Protein AF-A0A534WMV6-F1 (afdb_monomer_lite)

Sequence (72 aa):
LPIVTIVFNNGGIYRGDDVNRSGGADPAPTALMKQARYEMLIEAFGGVGYSAADPQELAKSLTDALASGKPS

Radius of gyration: 15.35 Å; chains: 1; bounding box: 33×23×43 Å

pLDDT: mean 96.22, std 2.23, range [88.0, 98.62]

Secondary structure (DSSP, 8-state):
----------SBSS-S----TT--SSPPTTB--TT--GGGGGGGGT------SSHHHHHHHHHHHHHHTS--

Foldseek 3Di:
DLDEDDDPQQQFDVHQPDQDPVPDPDGDPTGHDNPDQVQVVCVVVVDGGADDPDPVSVVVVVVVSNVVSDYD

Structure (mmCIF, N/CA/C/O backbone):
data_AF-A0A534WMV6-F1
#
_entry.id   AF-A0A534WMV6-F1
#
loop_
_atom_site.group_PDB
_atom_site.id
_atom_site.type_symbol
_atom_site.label_atom_id
_atom_site.label_alt_id
_atom_site.label_comp_id
_atom_site.label_asym_id
_atom_site.label_entity_id
_atom_site.label_seq_id
_atom_site.pdbx_PDB_ins_code
_atom_site.Cartn_x
_atom_site.Cartn_y
_atom_site.Cartn_z
_atom_site.occupancy
_atom_site.B_iso_or_equiv
_atom_site.auth_seq_id
_atom_site.auth_comp_id
_atom_site.auth_asym_id
_atom_site.auth_atom_id
_atom_site.pdbx_PDB_model_num
ATOM 1 N N . LEU A 1 1 ? -11.417 -9.940 12.021 1.00 88.00 1 LEU A N 1
ATOM 2 C CA . LEU A 1 1 ? -10.242 -9.747 12.904 1.00 88.00 1 LEU A CA 1
ATOM 3 C C . LEU A 1 1 ? -9.808 -8.290 12.789 1.00 88.00 1 LEU A C 1
ATOM 5 O O . LEU A 1 1 ? -9.905 -7.776 11.682 1.00 88.00 1 LEU A O 1
ATO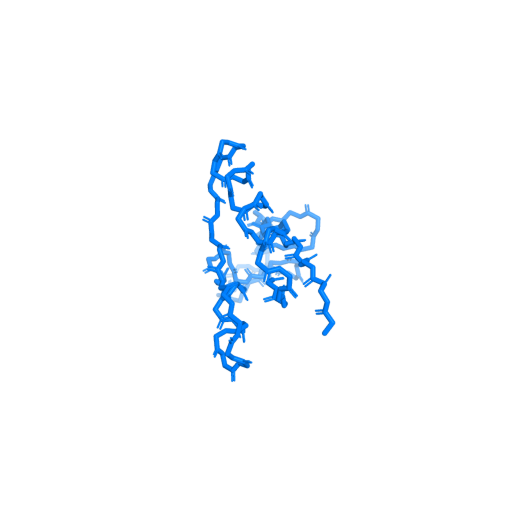M 9 N N . PRO A 1 2 ? -9.368 -7.626 13.868 1.00 94.44 2 PRO A N 1
ATOM 10 C CA . PRO A 1 2 ? -8.881 -6.245 13.822 1.00 94.44 2 PRO A CA 1
ATOM 11 C C . PRO A 1 2 ? -7.443 -6.204 13.277 1.00 94.44 2 PRO A C 1
ATOM 13 O O . PRO A 1 2 ? -6.491 -5.966 14.015 1.00 94.44 2 PRO A O 1
ATOM 16 N N . ILE A 1 3 ? -7.278 -6.543 11.997 1.00 96.12 3 ILE A N 1
ATOM 17 C CA . ILE A 1 3 ? -5.984 -6.524 11.306 1.00 96.12 3 ILE A CA 1
ATOM 18 C C . ILE A 1 3 ? -5.963 -5.299 10.401 1.00 96.12 3 ILE A C 1
ATOM 20 O O . ILE A 1 3 ? -6.840 -5.159 9.553 1.00 96.12 3 ILE A O 1
ATOM 24 N N . VAL A 1 4 ? -4.948 -4.458 10.576 1.00 97.62 4 VAL A N 1
ATOM 25 C CA . VAL A 1 4 ? -4.658 -3.328 9.691 1.00 97.62 4 VAL A CA 1
ATOM 26 C C . VAL A 1 4 ? -3.467 -3.707 8.817 1.00 97.62 4 VAL A C 1
ATOM 28 O O . VAL A 1 4 ? -2.405 -4.055 9.339 1.00 97.62 4 VAL A O 1
ATOM 31 N N . THR A 1 5 ? -3.638 -3.661 7.498 1.00 98.12 5 THR A N 1
ATOM 32 C CA . THR A 1 5 ? -2.609 -4.022 6.515 1.00 98.12 5 THR A CA 1
ATOM 33 C C . THR A 1 5 ? -2.037 -2.767 5.869 1.00 98.12 5 THR A C 1
ATOM 35 O O . THR A 1 5 ? -2.739 -2.035 5.183 1.00 98.12 5 THR A O 1
ATOM 38 N N . ILE A 1 6 ? -0.736 -2.525 6.038 1.00 98.00 6 ILE A N 1
ATOM 39 C CA . ILE A 1 6 ? -0.053 -1.393 5.396 1.00 98.00 6 ILE A CA 1
ATOM 40 C C . ILE A 1 6 ? 0.708 -1.898 4.172 1.00 98.00 6 ILE A C 1
ATOM 42 O O . ILE A 1 6 ? 1.648 -2.684 4.298 1.00 98.00 6 ILE A O 1
ATOM 46 N N . VAL A 1 7 ? 0.329 -1.411 2.989 1.00 97.75 7 VAL A N 1
ATOM 47 C CA . VAL A 1 7 ? 1.011 -1.718 1.726 1.00 97.75 7 VAL A CA 1
ATOM 48 C C . VAL A 1 7 ? 1.877 -0.532 1.312 1.00 97.75 7 VAL A C 1
ATOM 50 O O . VAL A 1 7 ? 1.373 0.505 0.888 1.00 97.75 7 VAL A O 1
ATOM 53 N N . PHE A 1 8 ? 3.198 -0.697 1.375 1.00 97.00 8 PHE A N 1
ATOM 54 C CA . PHE A 1 8 ? 4.135 0.256 0.779 1.00 97.00 8 PHE A CA 1
ATOM 55 C C . PHE A 1 8 ? 4.185 0.044 -0.737 1.00 97.00 8 PHE A C 1
ATOM 57 O O . PHE A 1 8 ? 4.994 -0.731 -1.247 1.00 97.00 8 PHE A O 1
ATOM 64 N N . ASN A 1 9 ? 3.290 0.718 -1.460 1.00 97.19 9 ASN A N 1
ATOM 65 C CA . ASN A 1 9 ? 3.191 0.598 -2.911 1.00 97.19 9 ASN A CA 1
ATOM 66 C C . ASN A 1 9 ? 4.272 1.431 -3.623 1.00 97.19 9 ASN A C 1
ATOM 68 O O . ASN A 1 9 ? 4.040 2.556 -4.057 1.00 97.19 9 ASN A O 1
ATOM 72 N N . ASN A 1 10 ? 5.465 0.859 -3.768 1.00 96.31 10 ASN A N 1
ATOM 73 C CA . ASN A 1 10 ? 6.545 1.417 -4.586 1.00 96.31 10 ASN A CA 1
ATOM 74 C C . ASN A 1 10 ? 6.407 1.069 -6.085 1.00 96.31 10 ASN A C 1
ATOM 76 O O . ASN A 1 10 ? 7.281 1.442 -6.865 1.00 96.31 10 ASN A O 1
ATOM 80 N N . GLY A 1 11 ? 5.360 0.336 -6.488 1.00 97.81 11 GLY A N 1
ATOM 81 C CA . GLY A 1 11 ? 5.110 -0.067 -7.871 1.00 97.81 11 GLY A CA 1
ATOM 82 C C . GLY A 1 11 ? 5.961 -1.228 -8.394 1.00 97.81 11 GLY A C 1
ATOM 83 O O . GLY A 1 11 ? 5.994 -1.423 -9.607 1.00 97.81 11 GLY A O 1
ATOM 84 N N . GLY A 1 12 ? 6.651 -2.000 -7.547 1.00 97.50 12 GLY A N 1
ATOM 85 C CA . GLY A 1 12 ? 7.440 -3.132 -8.037 1.00 97.50 12 GLY A CA 1
ATOM 86 C C . GLY A 1 12 ? 8.249 -3.896 -6.992 1.00 97.50 12 GLY A C 1
ATOM 87 O O . GLY A 1 12 ? 8.332 -3.534 -5.820 1.00 97.50 12 GLY A O 1
ATOM 88 N N . ILE A 1 13 ? 8.885 -4.977 -7.430 1.00 98.00 13 ILE A N 1
ATOM 89 C CA . ILE A 1 13 ? 9.790 -5.767 -6.592 1.00 98.00 13 ILE A CA 1
ATOM 90 C C . ILE A 1 13 ? 11.075 -4.95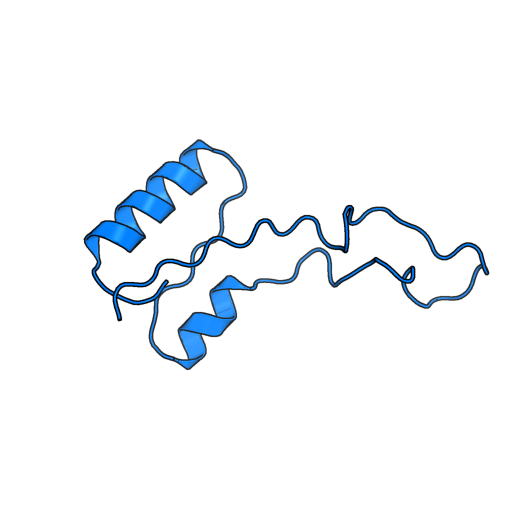4 -6.391 1.00 98.00 13 ILE A C 1
ATOM 92 O O . ILE A 1 13 ? 11.762 -4.619 -7.354 1.00 98.00 13 ILE A O 1
ATOM 96 N N . TYR A 1 14 ? 11.390 -4.616 -5.136 1.00 97.00 14 TYR A N 1
ATOM 97 C CA . TYR A 1 14 ? 12.447 -3.678 -4.713 1.00 97.00 14 TYR A CA 1
ATOM 98 C C . TYR A 1 14 ? 12.219 -2.210 -5.120 1.00 97.00 14 TYR A C 1
ATOM 100 O O . TYR A 1 14 ? 12.380 -1.318 -4.288 1.00 97.00 14 TYR A O 1
ATOM 108 N N . ARG A 1 15 ? 11.841 -1.943 -6.375 1.00 95.62 15 ARG A N 1
ATOM 109 C CA . ARG A 1 15 ? 11.630 -0.609 -6.965 1.00 95.62 15 ARG A CA 1
ATOM 110 C C . ARG A 1 15 ? 10.577 -0.665 -8.082 1.00 95.62 15 ARG A C 1
ATOM 112 O O . ARG A 1 15 ? 10.379 -1.725 -8.666 1.00 95.62 15 ARG A O 1
ATOM 119 N N . GLY A 1 16 ? 9.939 0.464 -8.396 1.00 95.50 16 GLY A N 1
ATOM 120 C CA . GLY A 1 16 ? 8.915 0.581 -9.455 1.00 95.50 16 GLY A CA 1
ATOM 121 C C . GLY A 1 16 ? 9.325 1.442 -10.651 1.00 95.50 16 GLY A C 1
ATOM 122 O O . GLY A 1 16 ? 8.470 2.037 -11.305 1.00 95.50 16 GLY A O 1
ATOM 123 N N . ASP A 1 17 ? 10.627 1.573 -10.892 1.00 95.44 17 AS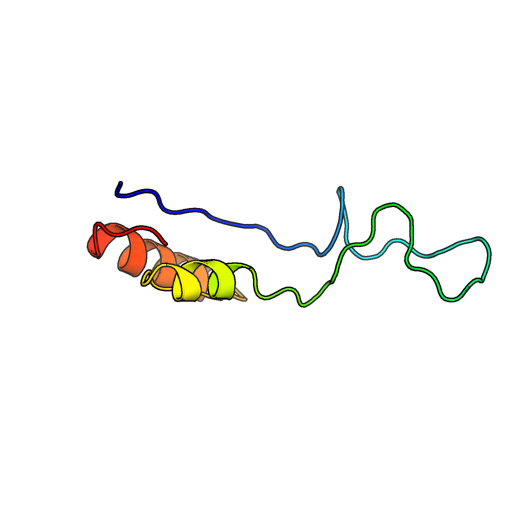P A N 1
ATOM 124 C CA . ASP A 1 17 ? 11.233 2.390 -11.949 1.00 95.44 17 ASP A CA 1
ATOM 125 C C . ASP A 1 17 ? 12.137 1.580 -12.900 1.00 95.44 17 ASP A C 1
ATOM 127 O O . ASP A 1 17 ? 12.851 2.169 -13.712 1.00 95.44 17 ASP A O 1
ATOM 131 N N . ASP A 1 18 ? 12.120 0.241 -12.829 1.00 94.94 18 ASP A N 1
ATOM 132 C CA . ASP A 1 18 ? 12.845 -0.586 -13.801 1.00 94.94 18 ASP A CA 1
ATOM 133 C C . ASP A 1 18 ? 12.203 -0.486 -15.192 1.00 94.94 18 ASP A C 1
ATOM 135 O O . ASP A 1 18 ? 10.999 -0.269 -15.346 1.00 94.94 18 ASP A O 1
ATOM 139 N N . VAL A 1 19 ? 13.032 -0.659 -16.219 1.00 94.00 19 VAL A N 1
ATOM 140 C CA . VAL A 1 19 ? 12.649 -0.493 -17.624 1.00 94.00 19 VAL A CA 1
ATOM 141 C C . VAL A 1 19 ? 12.925 -1.766 -18.412 1.00 94.00 19 VAL A C 1
ATOM 143 O O . VAL A 1 19 ? 13.912 -2.469 -18.179 1.00 94.00 19 VAL A O 1
ATOM 146 N N . ASN A 1 20 ? 12.063 -2.064 -19.383 1.00 96.19 20 ASN A N 1
ATOM 147 C CA . ASN A 1 20 ? 12.260 -3.201 -20.268 1.00 96.19 20 ASN A CA 1
ATOM 148 C C . ASN A 1 20 ? 13.409 -2.926 -21.255 1.00 96.19 20 ASN A C 1
ATOM 150 O O . ASN A 1 20 ? 13.254 -2.211 -22.244 1.00 96.19 20 ASN A O 1
ATOM 154 N N . ARG A 1 21 ? 14.574 -3.531 -21.001 1.00 95.69 21 ARG A N 1
ATOM 155 C CA . ARG A 1 21 ? 15.797 -3.333 -21.802 1.00 95.69 21 ARG A CA 1
ATOM 156 C C . ARG A 1 21 ? 15.762 -4.013 -23.176 1.00 95.69 21 ARG A C 1
ATOM 158 O O . ARG A 1 21 ? 16.631 -3.735 -23.993 1.00 95.69 21 ARG A O 1
ATOM 165 N N . SER A 1 22 ? 14.779 -4.878 -23.441 1.00 95.12 22 SER A N 1
ATOM 166 C CA . SER A 1 22 ? 14.581 -5.480 -24.769 1.00 95.12 22 SER A CA 1
ATOM 167 C C . SER A 1 22 ? 13.899 -4.532 -25.766 1.00 95.12 22 SER A C 1
ATOM 169 O O . SER A 1 22 ? 13.899 -4.810 -26.962 1.00 95.12 22 SER A O 1
ATOM 171 N N . GLY A 1 23 ? 13.335 -3.412 -25.290 1.00 91.81 23 GLY A N 1
ATOM 172 C CA . GLY A 1 23 ? 12.674 -2.408 -26.129 1.00 91.81 23 GLY A CA 1
ATOM 173 C C . GLY A 1 23 ? 11.222 -2.728 -26.507 1.00 91.81 23 GLY A C 1
ATOM 174 O O . GLY A 1 23 ? 10.617 -1.968 -27.259 1.00 91.81 23 GLY A O 1
ATOM 175 N N . GLY A 1 24 ? 10.656 -3.830 -26.002 1.00 94.69 24 GLY A N 1
ATOM 176 C CA . GLY A 1 24 ? 9.240 -4.166 -26.169 1.00 94.69 24 GLY A CA 1
ATOM 177 C C . GLY A 1 24 ? 8.296 -3.296 -25.326 1.00 94.69 24 GLY A C 1
ATOM 178 O O . GLY A 1 24 ? 8.728 -2.563 -24.437 1.00 94.69 24 GLY A O 1
ATOM 179 N N . ALA A 1 25 ? 6.991 -3.407 -25.593 1.00 95.19 25 ALA A N 1
ATOM 180 C CA . ALA A 1 25 ? 5.946 -2.668 -24.872 1.00 95.19 25 ALA A CA 1
ATOM 181 C C . ALA A 1 25 ? 5.615 -3.253 -23.485 1.00 95.19 25 ALA A C 1
ATOM 183 O O . ALA A 1 25 ? 4.943 -2.601 -22.687 1.00 95.19 25 ALA A O 1
ATOM 184 N N . ASP A 1 26 ? 6.072 -4.474 -23.203 1.00 95.44 26 ASP A N 1
ATOM 185 C CA . ASP A 1 26 ? 5.835 -5.133 -21.923 1.00 95.44 26 ASP A CA 1
ATOM 186 C C . ASP A 1 26 ? 6.571 -4.424 -20.775 1.00 95.44 26 ASP A C 1
ATOM 188 O O . ASP A 1 26 ? 7.671 -3.891 -20.981 1.00 95.44 26 ASP A O 1
ATOM 192 N N . PRO A 1 27 ? 6.013 -4.449 -19.550 1.00 95.75 27 PRO A N 1
ATOM 193 C CA . PRO A 1 27 ? 6.685 -3.928 -18.366 1.00 95.75 27 PRO A CA 1
ATOM 194 C C . PRO A 1 27 ? 7.991 -4.680 -18.067 1.00 95.75 27 PRO A C 1
ATOM 196 O O . PRO A 1 27 ? 8.202 -5.820 -18.484 1.00 95.75 27 PRO A O 1
ATOM 199 N N . ALA A 1 28 ? 8.880 -4.040 -17.304 1.00 96.69 28 ALA A N 1
ATOM 200 C CA . ALA A 1 28 ? 10.083 -4.697 -16.804 1.00 96.69 28 ALA A CA 1
ATOM 201 C C . ALA A 1 28 ? 9.728 -5.874 -15.867 1.00 96.69 28 ALA A C 1
ATOM 203 O O . ALA A 1 28 ? 8.696 -5.811 -15.198 1.00 96.69 28 ALA A O 1
ATOM 204 N N . PRO A 1 29 ? 10.583 -6.909 -15.732 1.00 96.06 29 PRO A N 1
ATOM 205 C CA . PRO A 1 29 ? 10.271 -8.104 -14.936 1.00 96.06 29 PRO A CA 1
ATOM 206 C C . PRO A 1 29 ? 9.912 -7.848 -13.465 1.00 96.06 29 PRO A C 1
ATOM 208 O O . PRO A 1 29 ? 9.238 -8.666 -12.846 1.00 96.06 29 PRO A O 1
ATOM 211 N N . THR A 1 30 ? 10.368 -6.733 -12.890 1.00 96.88 30 THR A N 1
ATOM 212 C CA . THR A 1 30 ? 10.073 -6.353 -11.502 1.00 96.88 30 THR A CA 1
ATOM 213 C C . THR A 1 30 ? 9.018 -5.257 -11.383 1.00 96.88 30 THR A C 1
ATOM 215 O O . THR A 1 30 ? 8.667 -4.892 -10.263 1.00 96.88 30 THR A O 1
ATOM 218 N N . ALA A 1 31 ? 8.522 -4.711 -12.494 1.00 96.75 31 ALA A N 1
ATOM 219 C CA . ALA A 1 31 ? 7.514 -3.661 -12.477 1.00 96.75 31 ALA A CA 1
ATOM 220 C C . ALA A 1 31 ? 6.118 -4.251 -12.229 1.00 96.75 31 ALA A C 1
ATOM 222 O O . ALA A 1 31 ? 5.710 -5.231 -12.849 1.00 96.75 31 ALA A O 1
ATOM 223 N N . LEU A 1 32 ? 5.374 -3.617 -11.327 1.00 97.19 32 LEU A N 1
ATOM 224 C CA . LEU A 1 32 ? 3.955 -3.862 -11.090 1.00 97.19 32 LEU A CA 1
ATOM 225 C C . LEU A 1 32 ? 3.145 -2.639 -11.546 1.00 97.19 32 LEU A C 1
ATOM 227 O O . LEU A 1 32 ? 3.683 -1.640 -12.031 1.00 97.19 32 LEU A O 1
ATOM 231 N N . MET A 1 33 ? 1.822 -2.692 -11.391 1.00 95.69 33 MET A N 1
ATOM 232 C CA . MET A 1 33 ? 0.961 -1.551 -11.696 1.00 95.69 33 MET A CA 1
ATOM 233 C C . MET A 1 33 ? 1.219 -0.407 -10.701 1.00 95.69 33 MET A C 1
ATOM 235 O O . MET A 1 33 ? 0.763 -0.439 -9.560 1.00 95.69 33 MET A O 1
ATOM 239 N N . LYS A 1 34 ? 1.934 0.631 -11.152 1.00 88.44 34 LYS A N 1
ATOM 240 C CA . LYS A 1 34 ? 2.426 1.733 -10.306 1.00 88.44 34 LYS A CA 1
ATOM 241 C C . LYS A 1 34 ? 1.337 2.469 -9.520 1.00 88.44 34 LYS A C 1
ATOM 243 O O . LYS A 1 34 ? 1.582 2.898 -8.402 1.00 88.44 34 LYS A O 1
ATOM 248 N N . GLN A 1 35 ? 0.145 2.614 -10.097 1.00 91.69 35 GLN A N 1
ATOM 249 C CA . GLN A 1 35 ? -0.990 3.304 -9.470 1.00 91.69 35 GLN A CA 1
ATOM 250 C C . GLN A 1 35 ? -2.059 2.333 -8.944 1.00 91.69 35 GLN A C 1
ATOM 252 O O . GLN A 1 35 ? -3.222 2.709 -8.819 1.00 91.69 35 GLN A O 1
ATOM 257 N N . ALA A 1 36 ? -1.694 1.076 -8.665 1.00 97.62 36 ALA A N 1
ATOM 258 C CA . ALA A 1 36 ? -2.618 0.130 -8.049 1.00 97.62 36 ALA A CA 1
ATOM 259 C C . ALA A 1 36 ? -3.158 0.682 -6.717 1.00 97.62 36 ALA A C 1
ATOM 261 O O . ALA A 1 36 ? -2.394 1.047 -5.822 1.00 97.62 36 ALA A O 1
ATOM 262 N N . ARG A 1 37 ? -4.486 0.727 -6.597 1.00 97.31 37 ARG A N 1
ATOM 263 C CA . ARG A 1 37 ? -5.217 1.171 -5.405 1.00 97.31 37 ARG A CA 1
ATOM 264 C C . ARG A 1 37 ? -5.570 -0.049 -4.551 1.00 97.31 37 ARG A C 1
ATOM 266 O O . ARG A 1 37 ? -6.691 -0.550 -4.600 1.00 97.31 37 ARG A O 1
ATOM 273 N N . TYR A 1 38 ? -4.572 -0.603 -3.857 1.00 98.12 38 TYR A N 1
ATOM 274 C CA . TYR A 1 38 ? -4.717 -1.841 -3.073 1.00 98.12 38 TYR A CA 1
ATOM 275 C C . TYR A 1 38 ? -5.776 -1.738 -1.980 1.00 98.12 38 TYR A C 1
ATOM 277 O O . TYR A 1 38 ? -6.458 -2.714 -1.686 1.00 98.12 38 TYR A O 1
ATOM 285 N N . GLU A 1 39 ? -5.944 -0.556 -1.405 1.00 97.44 39 GLU A N 1
ATOM 286 C CA . GLU A 1 39 ? -6.942 -0.293 -0.385 1.00 97.44 39 GLU A CA 1
ATOM 287 C C . GLU A 1 39 ? -8.374 -0.478 -0.902 1.00 97.44 39 GLU A C 1
ATOM 289 O O . GLU A 1 39 ? -9.253 -0.808 -0.119 1.00 97.44 39 GLU A O 1
ATOM 294 N N . MET A 1 40 ? -8.623 -0.360 -2.213 1.00 97.69 40 MET A N 1
ATOM 295 C CA . MET A 1 40 ? -9.953 -0.622 -2.779 1.00 97.69 40 MET A CA 1
ATOM 296 C C . MET A 1 40 ? -10.355 -2.099 -2.672 1.00 97.69 40 MET A C 1
ATOM 298 O O . MET A 1 40 ? -11.540 -2.421 -2.727 1.00 97.69 40 MET A O 1
ATOM 302 N N . LEU A 1 41 ? -9.398 -3.018 -2.490 1.00 97.75 41 LEU A N 1
ATOM 303 C CA . LEU A 1 41 ? -9.701 -4.441 -2.316 1.00 97.75 41 LEU A CA 1
ATOM 304 C C . LEU A 1 41 ? -10.578 -4.689 -1.086 1.00 97.75 41 LEU A C 1
ATOM 306 O O . LEU A 1 41 ? -11.429 -5.575 -1.117 1.00 97.75 41 LEU A O 1
ATOM 310 N N . ILE A 1 42 ? -10.392 -3.916 -0.011 1.00 96.56 42 ILE A N 1
ATOM 311 C CA . ILE A 1 42 ? -11.120 -4.143 1.241 1.00 96.56 42 ILE A CA 1
ATOM 312 C C . ILE A 1 42 ? -12.592 -3.715 1.149 1.00 96.56 42 ILE A C 1
ATOM 314 O O . ILE A 1 42 ? -13.432 -4.247 1.878 1.00 96.56 42 ILE A O 1
ATOM 318 N N . GLU A 1 43 ? -12.931 -2.826 0.210 1.00 94.19 43 GLU A N 1
ATOM 319 C CA . GLU A 1 43 ? -14.309 -2.378 -0.029 1.00 94.19 43 GLU A CA 1
ATOM 320 C C . GLU A 1 43 ? -15.202 -3.536 -0.490 1.00 94.19 43 GLU A C 1
ATOM 322 O O . GLU A 1 43 ? -16.347 -3.650 -0.051 1.00 94.19 43 GLU A O 1
ATOM 327 N N . ALA A 1 44 ? -14.658 -4.466 -1.285 1.00 97.00 44 ALA A N 1
ATOM 328 C CA . ALA A 1 44 ? -15.364 -5.676 -1.711 1.00 97.00 44 ALA A CA 1
ATOM 329 C C . ALA A 1 44 ? -15.7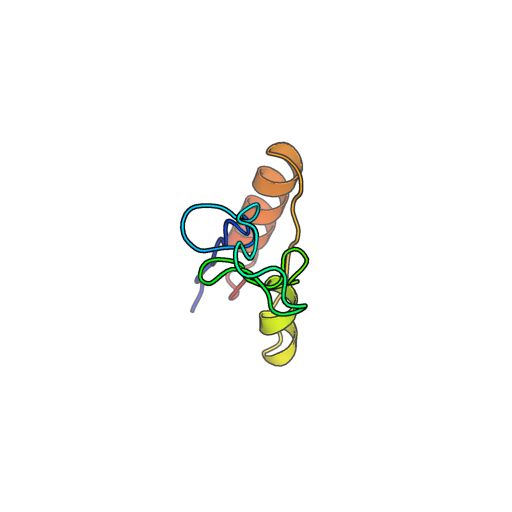78 -6.579 -0.532 1.00 97.00 44 ALA A C 1
ATOM 331 O O . ALA A 1 44 ? -16.683 -7.403 -0.664 1.00 97.00 44 ALA A O 1
ATOM 332 N N . PHE A 1 45 ? -15.137 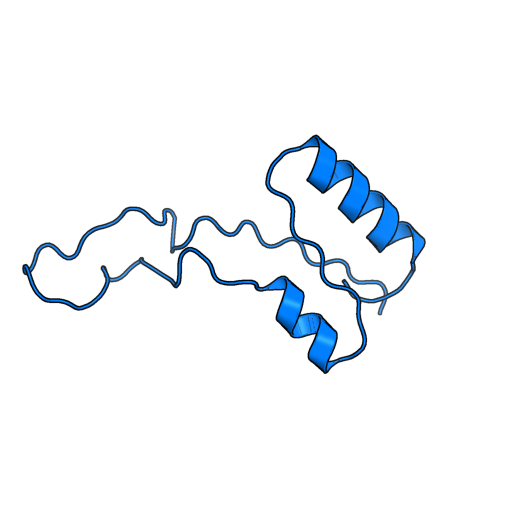-6.409 0.628 1.00 94.81 45 PHE A N 1
ATOM 333 C CA . PHE A 1 45 ? -15.402 -7.155 1.857 1.00 94.81 45 PHE A CA 1
ATOM 334 C C . PHE A 1 45 ? -16.032 -6.286 2.958 1.00 94.81 45 PHE A C 1
ATOM 336 O O . PHE A 1 45 ? -16.123 -6.719 4.108 1.00 94.81 45 PHE A O 1
ATOM 343 N N . GLY A 1 46 ? -16.477 -5.068 2.625 1.00 91.06 46 GLY A N 1
ATOM 344 C CA . GLY A 1 46 ? -17.141 -4.153 3.556 1.00 91.06 46 GLY A CA 1
ATOM 345 C C . GLY A 1 46 ? -16.223 -3.513 4.605 1.00 91.06 46 GLY A C 1
ATOM 346 O O . GLY A 1 46 ? -16.722 -3.007 5.614 1.00 91.06 46 GLY A O 1
ATOM 347 N N . GLY A 1 47 ? -14.902 -3.552 4.407 1.00 91.88 47 GLY A N 1
ATOM 348 C CA . GLY A 1 47 ? -13.960 -2.765 5.206 1.00 91.88 47 GLY A CA 1
ATOM 349 C C . GLY A 1 47 ? -13.757 -1.359 4.641 1.00 91.88 47 GLY A C 1
ATOM 350 O O . GLY A 1 47 ? -14.440 -0.943 3.706 1.00 91.88 47 GLY A O 1
ATOM 351 N N . VAL A 1 48 ? -12.817 -0.619 5.231 1.00 92.25 48 VAL A N 1
ATOM 352 C CA . VAL A 1 48 ? -12.504 0.764 4.841 1.00 92.25 48 VAL A CA 1
ATOM 353 C C . VAL A 1 48 ? -11.086 0.824 4.292 1.00 92.25 48 VAL A C 1
ATOM 355 O O . VAL A 1 48 ? -10.147 0.451 4.990 1.00 92.25 48 VAL A O 1
ATOM 358 N N . GLY A 1 49 ? -10.945 1.287 3.050 1.00 96.81 49 GLY A N 1
ATOM 359 C CA . GLY A 1 49 ? -9.653 1.516 2.413 1.00 96.81 49 GLY A CA 1
ATOM 360 C C . GLY A 1 49 ? -9.135 2.932 2.663 1.00 96.81 49 GLY A C 1
ATOM 361 O O . GLY A 1 49 ? -9.905 3.892 2.675 1.00 96.81 49 GLY A O 1
ATOM 362 N N . TYR A 1 50 ? -7.819 3.068 2.827 1.00 97.75 50 TYR A N 1
ATOM 363 C CA . TYR A 1 50 ? -7.133 4.349 2.990 1.00 97.75 50 TYR A CA 1
ATOM 364 C C . TYR A 1 50 ? -5.984 4.475 1.986 1.00 97.75 50 TYR A C 1
ATOM 366 O O . TYR A 1 50 ? -5.221 3.534 1.787 1.00 97.75 50 TYR A O 1
ATOM 374 N N . SER A 1 51 ? -5.831 5.659 1.393 1.00 96.94 51 SER A N 1
ATOM 375 C CA . SER A 1 51 ? -4.663 6.029 0.589 1.00 96.94 51 SER A CA 1
ATOM 376 C C . SER A 1 51 ? -3.940 7.176 1.283 1.00 96.94 51 SER A C 1
ATOM 378 O O . SER A 1 51 ? -4.587 8.125 1.718 1.00 96.94 51 SER A O 1
ATOM 380 N N . ALA A 1 52 ? -2.613 7.095 1.360 1.00 97.50 52 ALA A N 1
ATOM 381 C CA . ALA A 1 52 ? -1.762 8.126 1.943 1.00 97.50 52 ALA A CA 1
ATOM 382 C C . ALA A 1 52 ? -0.564 8.393 1.027 1.00 97.50 52 ALA A C 1
ATOM 384 O O . ALA A 1 52 ? 0.094 7.454 0.573 1.00 97.50 52 ALA A O 1
ATOM 385 N N . ALA A 1 53 ? -0.283 9.665 0.763 1.00 96.62 53 ALA A N 1
ATOM 386 C CA . ALA A 1 53 ? 0.842 10.125 -0.046 1.00 96.62 53 ALA A CA 1
ATOM 387 C C . ALA A 1 53 ? 1.997 10.682 0.803 1.00 96.62 53 ALA A C 1
ATOM 389 O O . ALA A 1 53 ? 3.110 10.841 0.297 1.00 96.62 53 ALA A O 1
ATOM 390 N N . ASP A 1 54 ? 1.754 10.954 2.087 1.00 98.25 54 ASP A N 1
ATOM 391 C CA . ASP A 1 54 ? 2.740 11.517 3.004 1.00 98.25 54 ASP A CA 1
ATOM 392 C C . ASP A 1 54 ? 2.621 10.953 4.441 1.00 98.25 54 ASP A C 1
ATOM 394 O O . ASP A 1 54 ? 1.662 10.242 4.772 1.00 98.25 54 ASP A O 1
ATOM 398 N N . PRO A 1 55 ? 3.605 11.229 5.325 1.00 98.56 55 PRO A N 1
ATOM 399 C CA . PRO A 1 55 ? 3.591 10.720 6.695 1.00 98.56 55 PRO A CA 1
ATOM 400 C C . PRO A 1 55 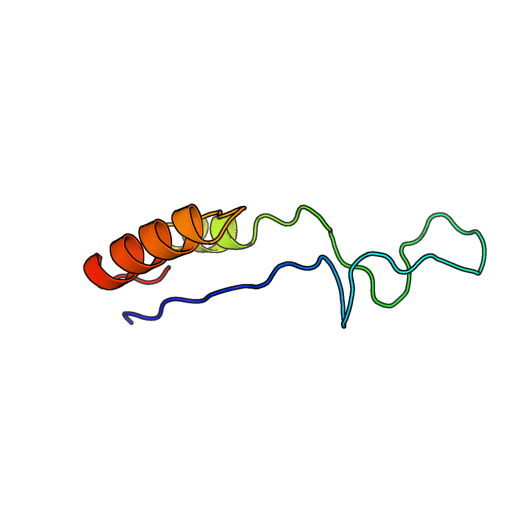? 2.422 11.218 7.557 1.00 98.56 55 PRO A C 1
ATOM 402 O O . PRO A 1 55 ? 2.011 10.509 8.477 1.00 98.56 55 PRO A O 1
ATOM 405 N N . GLN A 1 56 ? 1.893 12.417 7.299 1.00 98.56 56 GLN A N 1
ATOM 406 C CA . GLN A 1 56 ? 0.781 12.982 8.064 1.00 98.56 56 GLN A CA 1
ATOM 407 C C . GLN A 1 56 ? -0.527 12.262 7.716 1.00 98.56 56 GLN A C 1
ATOM 409 O O . GLN A 1 56 ? -1.275 11.868 8.616 1.00 98.56 56 GLN A O 1
ATOM 414 N N . GLU A 1 57 ? -0.776 12.029 6.428 1.00 98.50 57 GLU A N 1
ATOM 415 C CA . GLU A 1 57 ? -1.906 11.233 5.947 1.00 98.50 57 GLU A CA 1
ATOM 416 C C . GLU A 1 57 ? -1.830 9.786 6.443 1.00 98.50 57 GLU A C 1
ATOM 418 O O . GLU A 1 57 ? -2.847 9.228 6.871 1.00 98.50 57 GLU A O 1
ATOM 423 N N . LEU A 1 58 ? -0.630 9.192 6.458 1.00 98.50 58 LEU A N 1
ATOM 424 C CA . LEU A 1 58 ? -0.412 7.849 6.997 1.00 98.50 58 LEU A CA 1
ATOM 425 C C . LEU A 1 58 ? -0.730 7.790 8.495 1.00 98.50 58 LEU A C 1
ATOM 427 O O . LEU A 1 58 ? -1.458 6.899 8.929 1.00 98.50 58 LEU A O 1
ATOM 431 N N . ALA A 1 59 ? -0.222 8.740 9.286 1.00 98.62 59 ALA A N 1
ATOM 432 C CA . ALA A 1 59 ? -0.462 8.783 10.727 1.00 98.62 59 ALA A CA 1
ATOM 433 C C . ALA A 1 59 ? -1.956 8.919 11.052 1.00 98.62 59 ALA A C 1
ATOM 435 O O . ALA A 1 59 ? -2.476 8.208 11.919 1.00 98.62 59 ALA A O 1
ATOM 436 N N . LYS A 1 60 ? -2.663 9.793 10.323 1.00 98.56 60 LYS A N 1
ATOM 437 C CA . LYS A 1 60 ? -4.112 9.958 10.461 1.00 98.56 60 LYS A CA 1
ATOM 438 C C . LYS A 1 60 ? -4.857 8.670 10.095 1.00 98.56 60 LYS A C 1
ATOM 440 O O . LYS A 1 60 ? -5.643 8.181 10.899 1.00 98.56 60 LYS A O 1
ATOM 445 N N . SER A 1 61 ? -4.581 8.103 8.921 1.00 98.25 61 SER A N 1
ATOM 446 C CA . SER A 1 61 ? -5.271 6.906 8.418 1.00 98.25 61 SER A CA 1
ATOM 447 C C . SER A 1 61 ? -5.058 5.693 9.321 1.00 98.25 61 SER A C 1
ATOM 449 O O . SER A 1 61 ? -6.004 4.971 9.621 1.00 98.25 61 SER A O 1
ATOM 451 N N . LEU A 1 62 ? -3.834 5.502 9.820 1.00 98.38 62 LEU A N 1
ATOM 452 C CA . LEU A 1 62 ? -3.517 4.427 10.756 1.00 98.38 62 LEU A CA 1
ATOM 453 C C . LEU A 1 62 ? -4.255 4.598 12.090 1.00 98.38 62 LEU A C 1
ATOM 455 O O . LEU A 1 62 ? -4.774 3.623 12.630 1.00 98.38 62 LEU A O 1
ATOM 459 N N . THR A 1 63 ? -4.329 5.826 12.611 1.00 98.50 63 THR A N 1
ATOM 460 C CA . THR A 1 63 ? -5.070 6.117 13.849 1.00 98.50 63 THR A CA 1
ATOM 461 C C . THR A 1 63 ? -6.559 5.808 13.680 1.00 98.50 63 THR A C 1
ATOM 463 O O . THR A 1 63 ? -7.137 5.118 14.521 1.00 98.50 63 THR A O 1
ATOM 466 N N . ASP A 1 64 ? -7.158 6.252 12.570 1.00 98.12 64 ASP A N 1
ATOM 467 C CA . ASP A 1 64 ? -8.567 6.007 12.238 1.00 98.12 64 ASP A CA 1
ATOM 468 C C . ASP A 1 64 ? -8.850 4.495 12.082 1.00 98.12 64 ASP A C 1
ATOM 470 O O . ASP A 1 64 ? -9.810 3.972 12.657 1.00 98.12 64 ASP A O 1
ATOM 474 N N . ALA A 1 65 ? -7.983 3.769 11.366 1.00 97.50 65 ALA A N 1
ATOM 475 C CA . ALA A 1 65 ? -8.107 2.328 11.145 1.00 97.50 65 ALA A CA 1
ATOM 476 C C . ALA A 1 65 ? -8.023 1.529 12.457 1.00 97.50 65 ALA A C 1
ATOM 478 O O . ALA A 1 65 ? -8.887 0.691 12.727 1.00 97.50 65 ALA A O 1
ATOM 479 N N . LEU A 1 66 ? -7.035 1.825 13.311 1.00 97.62 66 LEU A N 1
ATOM 480 C CA . LEU A 1 66 ? -6.873 1.164 14.612 1.00 97.62 66 LEU A CA 1
ATOM 481 C C . LEU A 1 66 ? -8.063 1.435 15.542 1.00 97.62 66 LEU A C 1
ATOM 483 O O . LEU A 1 66 ? -8.558 0.509 16.185 1.00 97.62 66 LEU A O 1
ATOM 487 N N . ALA A 1 67 ? -8.556 2.677 15.582 1.00 97.62 67 ALA A N 1
ATOM 488 C CA . ALA A 1 67 ? -9.720 3.048 16.385 1.00 97.62 67 ALA A CA 1
ATOM 489 C C . ALA A 1 67 ? -11.012 2.352 15.920 1.00 97.62 67 ALA A C 1
ATOM 491 O O . ALA A 1 67 ? -11.909 2.115 16.729 1.00 97.62 67 ALA A O 1
ATOM 492 N N . SER A 1 68 ? -11.113 1.993 14.634 1.00 96.06 68 SER A N 1
ATOM 493 C CA . SER A 1 68 ? -12.303 1.340 14.077 1.00 96.06 68 SER A CA 1
ATOM 494 C C . SER A 1 68 ? -12.524 -0.089 14.590 1.00 96.06 68 SER A C 1
ATOM 496 O O . SER A 1 68 ? -13.657 -0.577 14.574 1.00 96.06 68 SER A O 1
ATOM 498 N N . GLY A 1 69 ? -11.455 -0.787 14.997 1.00 95.44 69 GLY A N 1
ATOM 499 C CA . GLY A 1 69 ? -11.494 -2.209 15.355 1.00 95.44 69 GLY A CA 1
ATOM 500 C C . GLY A 1 69 ? -11.889 -3.150 14.203 1.00 95.44 69 GLY A C 1
ATOM 501 O O . GLY A 1 69 ? -12.196 -4.322 14.443 1.00 95.44 69 GLY A O 1
ATOM 502 N N . LYS A 1 70 ? -11.908 -2.661 12.958 1.00 94.56 70 LYS A N 1
ATOM 503 C CA . LYS A 1 70 ? -12.284 -3.406 11.749 1.00 94.56 70 LYS A CA 1
ATOM 504 C C . LYS A 1 70 ? -11.049 -3.731 10.899 1.00 94.56 70 LYS A C 1
ATOM 506 O O . LYS A 1 70 ? -10.003 -3.120 11.092 1.00 94.56 70 LYS A O 1
ATOM 511 N N . PRO A 1 71 ? -11.152 -4.690 9.961 1.00 95.94 71 PRO A N 1
ATOM 512 C CA . PRO A 1 71 ? -10.152 -4.847 8.912 1.00 95.94 71 PRO A CA 1
ATOM 513 C C . PRO A 1 71 ? -9.991 -3.563 8.089 1.00 95.94 71 PRO A C 1
ATOM 515 O O . PRO A 1 71 ? -10.991 -2.934 7.718 1.00 95.94 71 PRO A O 1
ATOM 518 N N . SER A 1 72 ? -8.746 -3.196 7.797 1.00 95.38 72 SER A N 1
ATOM 519 C CA . SER A 1 72 ? -8.367 -2.072 6.926 1.00 95.38 72 SER A CA 1
ATOM 520 C C . SER A 1 72 ? -7.099 -2.398 6.152 1.00 95.38 72 SER A C 1
ATOM 522 O O . SER A 1 72 ? -6.257 -3.154 6.696 1.00 95.38 72 SER A O 1
#